Protein AF-A0A0F9KBF1-F1 (afdb_monomer_lite)

InterPro domains:
  IPR037914 SpoVT-AbrB domain superfamily [SSF89447] (10-43)

Organism: NCBI:txid412755

Secondary structure (DSSP, 8-state):
----------EEEETTEEEE---HHHHHHHT--TT------------------

Structure (mmCIF, N/CA/C/O backbone):
data_AF-A0A0F9KBF1-F1
#
_entry.id   AF-A0A0F9KBF1-F1
#
loop_
_atom_site.group_PDB
_atom_site.id
_atom_site.type_symbol
_atom_site.label_atom_id
_atom_site.label_alt_id
_atom_site.label_comp_id
_atom_site.label_asym_id
_atom_site.label_entity_id
_atom_site.label_seq_id
_atom_site.pdbx_PDB_ins_code
_atom_site.Cartn_x
_atom_site.Cartn_y
_atom_site.Cartn_z
_atom_site.occupancy
_atom_site.B_iso_or_equiv
_atom_site.auth_seq_id
_atom_site.auth_comp_id
_atom_site.auth_asym_id
_atom_site.auth_atom_id
_atom_site.pdbx_PDB_model_num
ATOM 1 N N . MET A 1 1 ? -14.743 15.435 1.280 1.00 49.66 1 MET A N 1
ATOM 2 C CA . MET A 1 1 ? -14.690 14.688 2.556 1.00 49.66 1 MET A CA 1
ATOM 3 C C . MET A 1 1 ? -13.468 13.783 2.482 1.00 49.66 1 MET A C 1
ATOM 5 O O . MET A 1 1 ? -13.448 12.912 1.624 1.00 49.66 1 MET A O 1
ATOM 9 N N . VAL A 1 2 ? -12.407 14.066 3.243 1.00 53.72 2 VAL A N 1
ATOM 10 C CA . VAL A 1 2 ? -11.152 13.293 3.187 1.00 53.72 2 VAL A CA 1
ATOM 11 C C . VAL A 1 2 ? -11.350 12.015 3.998 1.00 53.72 2 VAL A C 1
ATOM 13 O O . VAL A 1 2 ? -11.648 12.088 5.186 1.00 53.72 2 VAL A O 1
ATOM 16 N N . ARG A 1 3 ? -11.251 10.851 3.351 1.00 62.56 3 ARG A N 1
ATOM 17 C CA . ARG A 1 3 ? -11.279 9.546 4.021 1.00 62.56 3 ARG A CA 1
ATOM 18 C C . ARG A 1 3 ? -9.845 9.217 4.442 1.00 62.56 3 ARG A C 1
ATOM 20 O O . ARG A 1 3 ? -8.990 9.065 3.578 1.00 62.56 3 ARG A O 1
ATOM 27 N N . SER A 1 4 ? -9.567 9.163 5.742 1.00 62.97 4 SER A N 1
ATOM 28 C CA . SER A 1 4 ? -8.256 8.783 6.285 1.00 62.97 4 SER A CA 1
ATOM 29 C C . SER A 1 4 ? -8.329 7.395 6.918 1.00 62.97 4 SER A C 1
ATOM 31 O O . SER A 1 4 ? -9.263 7.112 7.665 1.00 62.97 4 SER A O 1
ATOM 33 N N . ILE A 1 5 ? -7.351 6.537 6.623 1.00 68.44 5 ILE A N 1
ATOM 34 C CA . ILE A 1 5 ? -7.166 5.229 7.264 1.00 68.44 5 ILE A CA 1
ATOM 35 C C . ILE A 1 5 ? -5.775 5.218 7.890 1.00 68.44 5 ILE A C 1
ATOM 37 O O . ILE A 1 5 ? -4.791 5.499 7.209 1.00 68.44 5 ILE A O 1
ATOM 41 N N . GLU A 1 6 ? -5.698 4.867 9.170 1.00 68.56 6 GLU A N 1
ATOM 42 C CA . GLU A 1 6 ? -4.441 4.638 9.880 1.00 68.56 6 GLU A CA 1
ATOM 43 C C . GLU A 1 6 ? -4.290 3.131 10.117 1.00 68.56 6 GLU A C 1
ATOM 45 O O . GLU A 1 6 ? -5.054 2.520 10.865 1.00 68.56 6 GLU A O 1
ATOM 50 N N . ARG A 1 7 ? -3.335 2.503 9.422 1.00 69.62 7 ARG A N 1
ATOM 51 C CA . ARG A 1 7 ? -2.997 1.081 9.576 1.00 69.62 7 ARG A CA 1
ATOM 52 C C . ARG A 1 7 ? -1.488 0.896 9.610 1.00 69.62 7 ARG A C 1
ATOM 54 O O . ARG A 1 7 ? -0.749 1.567 8.891 1.00 69.62 7 ARG A O 1
ATOM 61 N N . ALA A 1 8 ? -1.040 -0.059 10.421 1.00 67.94 8 ALA A N 1
ATOM 62 C CA . ALA A 1 8 ? 0.342 -0.508 10.393 1.00 67.94 8 ALA A CA 1
ATOM 63 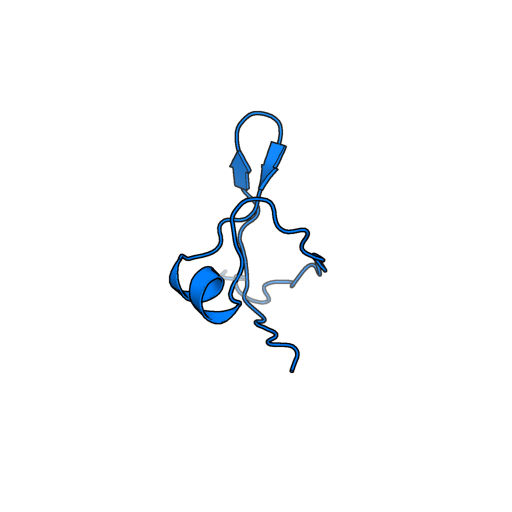C C . ALA A 1 8 ? 0.594 -1.276 9.089 1.00 67.94 8 ALA A C 1
ATOM 65 O O . ALA A 1 8 ? 0.001 -2.327 8.847 1.00 67.94 8 ALA A O 1
ATOM 66 N N . CYS A 1 9 ? 1.488 -0.751 8.257 1.00 74.12 9 CYS A N 1
ATOM 67 C CA . CYS A 1 9 ? 1.845 -1.352 6.981 1.00 74.12 9 CYS A CA 1
ATOM 68 C C . CYS A 1 9 ? 3.299 -1.821 7.003 1.00 74.12 9 CYS A C 1
ATOM 70 O O . CYS A 1 9 ? 4.190 -1.127 7.495 1.00 74.12 9 CYS A O 1
ATOM 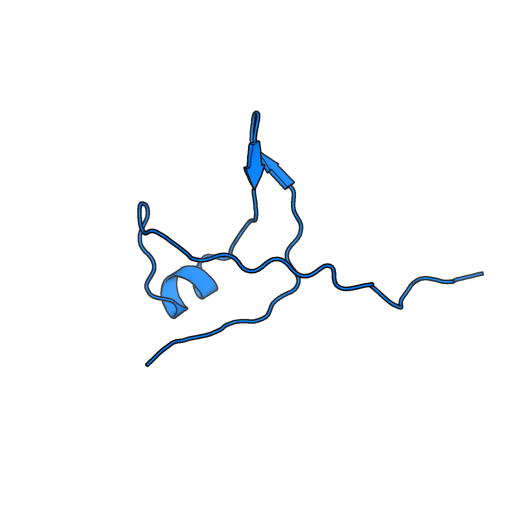72 N N . LYS A 1 10 ? 3.561 -2.997 6.427 1.00 77.00 10 LYS A N 1
ATOM 73 C CA . LYS A 1 10 ? 4.928 -3.494 6.269 1.00 77.00 10 LYS A CA 1
ATOM 74 C C . LYS A 1 10 ? 5.535 -2.929 4.991 1.00 77.00 10 LYS A C 1
ATOM 76 O O . LYS A 1 10 ? 4.973 -3.086 3.909 1.00 77.00 10 LYS A O 1
ATOM 81 N N . ILE A 1 11 ? 6.713 -2.324 5.115 1.00 82.50 11 ILE A N 1
ATOM 82 C CA . ILE A 1 11 ? 7.514 -1.931 3.956 1.00 82.50 11 ILE A CA 1
ATOM 83 C C . ILE A 1 11 ? 8.201 -3.184 3.408 1.00 82.50 11 ILE A C 1
ATOM 85 O O . ILE A 1 11 ? 8.944 -3.869 4.115 1.00 82.50 11 ILE A O 1
ATOM 89 N N . LEU A 1 12 ? 7.954 -3.482 2.138 1.00 84.50 12 LEU A N 1
ATOM 90 C CA . LEU A 1 12 ? 8.501 -4.627 1.419 1.00 84.50 12 LEU A CA 1
ATOM 91 C C . LEU A 1 12 ? 9.407 -4.151 0.279 1.00 84.50 12 LEU A C 1
ATOM 93 O O . LEU A 1 12 ? 9.403 -2.981 -0.102 1.00 84.50 12 LEU A O 1
ATOM 97 N N . ARG A 1 13 ? 10.225 -5.056 -0.261 1.00 88.38 13 ARG A N 1
ATOM 98 C CA . ARG A 1 13 ? 11.008 -4.802 -1.476 1.00 88.38 13 ARG A CA 1
ATOM 99 C C . ARG A 1 13 ? 10.217 -5.321 -2.678 1.00 88.38 13 ARG A C 1
ATOM 101 O O . ARG A 1 13 ? 9.891 -6.501 -2.706 1.00 88.38 13 ARG A O 1
ATOM 108 N N . ILE A 1 14 ? 9.937 -4.455 -3.649 1.00 85.62 14 ILE A N 1
ATOM 109 C CA . ILE A 1 14 ? 9.263 -4.790 -4.909 1.00 85.62 14 ILE A CA 1
ATOM 110 C C . ILE A 1 14 ? 10.238 -4.449 -6.038 1.00 85.62 14 ILE A C 1
ATOM 112 O O . ILE A 1 14 ? 10.483 -3.279 -6.336 1.00 85.62 14 ILE A O 1
ATOM 116 N N . GLY A 1 15 ? 10.875 -5.475 -6.607 1.00 88.94 15 GLY A N 1
ATOM 117 C CA . GLY A 1 15 ? 11.981 -5.304 -7.552 1.00 88.94 15 GLY A CA 1
ATOM 118 C C . GLY A 1 15 ? 13.155 -4.526 -6.940 1.00 88.94 15 GLY A C 1
ATOM 119 O O . GLY A 1 15 ? 13.725 -4.919 -5.914 1.00 88.94 15 GLY A O 1
ATOM 120 N N . ASN A 1 16 ? 13.503 -3.399 -7.563 1.00 92.62 16 ASN A N 1
ATOM 121 C CA . ASN A 1 16 ? 14.560 -2.493 -7.096 1.00 92.62 16 ASN A CA 1
ATOM 122 C C . ASN A 1 16 ? 14.059 -1.384 -6.157 1.00 92.62 16 ASN A C 1
ATOM 124 O O . ASN A 1 16 ? 14.865 -0.597 -5.668 1.00 92.62 16 ASN A O 1
ATOM 128 N N . SER A 1 17 ? 12.761 -1.356 -5.852 1.00 89.12 17 SER A N 1
ATOM 129 C CA . SER A 1 17 ? 12.133 -0.315 -5.038 1.00 89.12 17 SER A CA 1
ATOM 130 C C . SER A 1 17 ? 11.633 -0.853 -3.697 1.00 89.12 17 SER A C 1
ATOM 132 O O . SER A 1 17 ? 11.485 -2.062 -3.486 1.00 89.12 17 SER A O 1
ATOM 134 N N . LYS A 1 18 ? 11.364 0.059 -2.761 1.00 86.12 18 LYS A N 1
ATOM 135 C CA . LYS A 1 18 ? 10.575 -0.229 -1.558 1.00 86.12 18 LYS A CA 1
ATOM 136 C C . LYS A 1 18 ? 9.117 0.119 -1.837 1.00 86.12 18 LYS A C 1
ATOM 138 O O . LYS A 1 18 ? 8.845 1.142 -2.454 1.00 86.12 18 LYS A O 1
ATOM 143 N N . GLY A 1 19 ? 8.204 -0.733 -1.395 1.00 85.56 19 GLY A N 1
ATOM 144 C CA . GLY A 1 19 ? 6.771 -0.562 -1.596 1.00 85.56 19 GLY A CA 1
ATOM 145 C C . GLY A 1 19 ? 5.976 -0.941 -0.357 1.00 85.56 19 GLY A C 1
ATOM 146 O O . GLY A 1 19 ? 6.477 -1.617 0.544 1.00 85.56 19 GLY A O 1
ATOM 147 N N . ILE A 1 20 ? 4.727 -0.495 -0.331 1.00 86.25 20 ILE A N 1
ATOM 148 C CA . ILE A 1 20 ? 3.726 -0.851 0.671 1.00 86.25 20 ILE A CA 1
ATOM 149 C C . ILE A 1 20 ? 2.609 -1.588 -0.065 1.00 86.25 20 ILE A C 1
ATOM 151 O O . ILE A 1 20 ? 2.237 -1.191 -1.167 1.00 86.25 20 ILE A O 1
ATOM 155 N N . ILE A 1 21 ? 2.095 -2.662 0.530 1.00 84.69 21 ILE A N 1
ATOM 156 C CA . ILE A 1 21 ? 0.911 -3.352 0.013 1.00 84.69 21 ILE A CA 1
ATOM 157 C C . ILE A 1 21 ? -0.312 -2.753 0.698 1.00 84.69 21 ILE A C 1
ATOM 159 O O . ILE A 1 21 ? -0.351 -2.663 1.924 1.00 84.69 21 ILE A O 1
ATOM 163 N N . ILE A 1 22 ? -1.291 -2.356 -0.107 1.00 84.62 22 ILE A N 1
ATOM 164 C CA . ILE A 1 22 ? -2.597 -1.879 0.339 1.00 84.62 22 ILE A CA 1
ATOM 165 C C . ILE A 1 22 ? -3.622 -2.912 -0.130 1.00 84.62 22 ILE A C 1
ATOM 167 O O . ILE A 1 22 ? -3.576 -3.345 -1.282 1.00 84.62 22 ILE A O 1
ATOM 171 N N . ASP A 1 23 ? -4.505 -3.349 0.766 1.00 85.12 23 ASP A N 1
ATOM 172 C CA . ASP A 1 23 ? -5.578 -4.280 0.421 1.00 85.12 23 ASP A CA 1
ATOM 173 C C . ASP A 1 23 ? -6.612 -3.641 -0.521 1.00 85.12 23 ASP A C 1
ATOM 175 O O . ASP A 1 23 ? -6.805 -2.422 -0.541 1.00 85.12 23 ASP A O 1
ATOM 179 N N . LYS A 1 24 ? -7.271 -4.482 -1.328 1.00 85.25 24 LYS A N 1
ATOM 180 C CA . LYS A 1 24 ? -8.240 -4.037 -2.339 1.00 85.25 24 LYS A CA 1
ATOM 181 C C . LYS A 1 24 ? -9.390 -3.246 -1.710 1.00 85.25 24 LYS A C 1
ATOM 183 O O . LYS A 1 24 ? -9.780 -2.219 -2.254 1.00 85.25 24 LYS A O 1
ATOM 188 N N . ASP A 1 25 ? -9.857 -3.677 -0.540 1.00 86.88 25 ASP A N 1
ATOM 189 C CA . ASP A 1 25 ? -10.952 -3.030 0.188 1.00 86.88 25 ASP A CA 1
ATOM 190 C C . ASP A 1 25 ? -10.595 -1.588 0.578 1.00 86.88 25 ASP A C 1
ATOM 192 O O . ASP A 1 25 ? -11.406 -0.672 0.441 1.00 86.88 25 ASP A O 1
ATOM 196 N N . THR A 1 26 ? -9.351 -1.356 1.010 1.00 84.44 26 THR A N 1
ATOM 197 C CA . THR A 1 26 ? -8.835 -0.018 1.322 1.00 84.44 26 THR A CA 1
A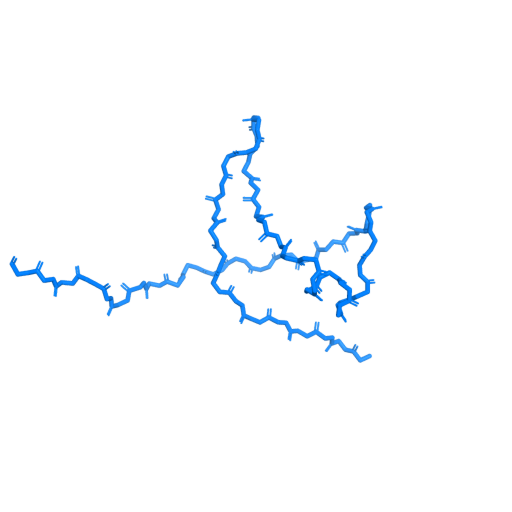TOM 198 C C . THR A 1 26 ? -8.772 0.868 0.077 1.00 84.44 26 THR A C 1
ATOM 200 O O . THR A 1 26 ? -9.154 2.037 0.146 1.00 84.44 26 THR A O 1
ATOM 203 N N . ILE A 1 27 ? -8.339 0.332 -1.069 1.00 87.44 27 ILE A N 1
ATOM 204 C CA . ILE A 1 27 ? -8.318 1.072 -2.343 1.00 87.44 27 ILE A CA 1
ATOM 205 C C . ILE A 1 27 ? -9.739 1.464 -2.767 1.00 87.44 27 ILE A C 1
ATOM 207 O O . ILE A 1 27 ? -9.990 2.632 -3.071 1.00 87.44 27 ILE A O 1
ATOM 211 N N . GLU A 1 28 ? -10.685 0.525 -2.715 1.00 87.75 28 GLU A N 1
ATOM 212 C CA . GLU A 1 28 ? -12.090 0.768 -3.061 1.00 87.75 28 GLU A CA 1
ATOM 213 C C . GLU A 1 28 ? -12.744 1.787 -2.117 1.00 87.75 28 GLU A C 1
ATOM 215 O O . GLU A 1 28 ? -13.456 2.696 -2.556 1.00 87.75 28 GLU A O 1
ATOM 220 N N . TYR A 1 29 ? -12.456 1.703 -0.816 1.00 86.38 29 TYR A N 1
ATOM 221 C CA . TYR A 1 29 ? -12.952 2.660 0.168 1.00 86.38 29 TYR A CA 1
ATOM 222 C C . TYR A 1 29 ? -12.407 4.074 -0.064 1.00 86.38 29 TYR A C 1
ATOM 224 O O . TYR A 1 29 ? -13.148 5.055 0.080 1.00 86.38 29 TYR A O 1
ATOM 232 N N . LEU A 1 30 ? -11.130 4.200 -0.427 1.00 84.62 30 LEU A N 1
ATOM 233 C CA . LEU A 1 30 ? -10.497 5.484 -0.727 1.00 84.62 30 LEU A CA 1
ATOM 234 C C . LEU A 1 30 ? -10.830 6.001 -2.133 1.00 84.62 30 LEU A C 1
ATOM 236 O O . LEU A 1 30 ? -10.585 7.178 -2.391 1.00 84.62 30 LEU A O 1
ATOM 240 N N . LYS A 1 31 ? -11.452 5.171 -2.985 1.00 87.81 31 LYS A N 1
ATOM 241 C CA . LYS A 1 31 ? -11.744 5.457 -4.398 1.00 87.81 31 LYS A CA 1
ATOM 242 C C . LYS A 1 31 ? -10.485 5.885 -5.158 1.00 87.81 31 LYS A C 1
ATOM 244 O O . LYS A 1 31 ? -10.483 6.931 -5.798 1.00 87.81 31 LYS A O 1
ATOM 249 N N . LEU A 1 32 ? -9.418 5.104 -5.001 1.00 86.25 32 LEU A N 1
ATOM 250 C CA . LEU A 1 32 ? -8.150 5.317 -5.694 1.00 86.25 32 LEU A CA 1
ATOM 251 C C . LEU A 1 32 ? -8.079 4.440 -6.940 1.00 86.25 32 LEU A C 1
ATOM 253 O O . LEU A 1 32 ? -8.374 3.246 -6.867 1.00 86.25 32 LEU A O 1
ATOM 257 N N . ASP A 1 33 ? -7.612 5.017 -8.039 1.00 87.94 33 ASP A N 1
ATOM 258 C CA . ASP A 1 33 ? -7.342 4.308 -9.282 1.00 87.94 33 ASP A CA 1
ATOM 259 C C . ASP A 1 33 ? -5.834 4.131 -9.517 1.00 87.94 33 ASP A C 1
ATOM 261 O O . ASP A 1 33 ? -4.975 4.815 -8.947 1.00 87.94 33 ASP A O 1
ATOM 265 N N . VAL A 1 34 ? -5.482 3.165 -10.371 1.00 85.25 34 VAL A N 1
ATOM 266 C CA . VAL A 1 34 ? -4.083 2.952 -10.765 1.00 85.25 34 VAL A CA 1
ATOM 267 C C . VAL A 1 34 ? -3.593 4.173 -11.542 1.00 85.25 34 VAL A C 1
ATOM 269 O O . VAL A 1 34 ? -4.085 4.461 -12.628 1.00 85.25 34 VAL A O 1
ATOM 272 N N . GLY A 1 35 ? -2.579 4.850 -11.001 1.00 87.75 35 GLY A N 1
ATOM 273 C 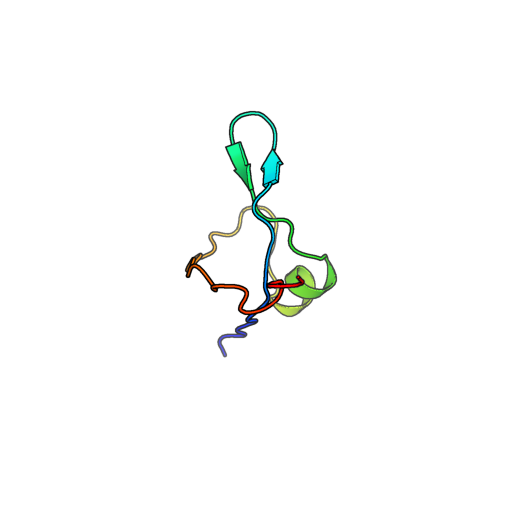CA . GLY A 1 35 ? -2.000 6.064 -11.583 1.00 87.75 35 GLY A CA 1
ATOM 274 C C . GLY A 1 35 ? -2.270 7.330 -10.772 1.00 87.75 35 GLY A C 1
ATOM 275 O O . GLY A 1 35 ? -1.608 8.341 -11.008 1.00 87.75 35 GLY A O 1
ATOM 276 N N . ASP A 1 36 ? -3.163 7.272 -9.782 1.00 88.06 36 ASP A N 1
ATOM 277 C CA . ASP A 1 36 ? -3.433 8.408 -8.907 1.00 88.06 36 ASP A CA 1
ATOM 278 C C . ASP A 1 36 ? -2.222 8.777 -8.044 1.00 88.06 36 ASP A C 1
ATOM 280 O O . ASP A 1 36 ? -1.488 7.930 -7.522 1.00 88.06 36 ASP A O 1
ATOM 284 N N . MET A 1 37 ? -2.035 10.083 -7.842 1.00 84.88 37 MET A N 1
ATOM 285 C CA . MET A 1 37 ? -1.035 10.587 -6.908 1.00 84.88 37 MET A CA 1
ATOM 286 C C . MET A 1 37 ? -1.571 10.517 -5.479 1.00 84.88 37 MET A C 1
ATOM 288 O O . MET A 1 37 ? -2.572 11.146 -5.139 1.00 84.88 37 MET A O 1
ATOM 292 N N . VAL A 1 38 ? -0.850 9.811 -4.610 1.00 83.44 38 VAL A N 1
ATOM 293 C CA . VAL A 1 38 ? -1.175 9.695 -3.185 1.00 83.44 38 VAL A CA 1
ATOM 294 C C . VAL A 1 38 ? -0.122 10.389 -2.329 1.00 83.44 38 VAL A C 1
ATOM 296 O O . VAL A 1 38 ? 1.079 10.303 -2.585 1.00 83.44 38 VAL A O 1
ATOM 299 N N . LYS A 1 39 ? -0.562 11.073 -1.270 1.00 81.00 39 LYS A N 1
ATOM 300 C CA . LYS A 1 39 ? 0.339 11.628 -0.255 1.00 81.00 39 LYS A CA 1
ATOM 301 C C . LYS A 1 39 ? 0.554 10.589 0.839 1.00 81.00 39 LYS A C 1
ATOM 303 O O . LYS A 1 39 ? -0.383 10.251 1.554 1.00 81.00 39 LYS A O 1
ATOM 308 N N . ILE A 1 40 ? 1.789 10.118 0.994 1.00 78.19 40 ILE A N 1
ATOM 309 C CA . ILE A 1 40 ? 2.158 9.152 2.034 1.00 78.19 40 ILE A CA 1
ATOM 310 C C . ILE A 1 40 ? 2.850 9.901 3.177 1.00 78.19 40 ILE A C 1
ATOM 312 O O . ILE A 1 40 ? 3.854 10.577 2.957 1.00 78.19 40 ILE A O 1
ATOM 316 N N . LYS A 1 41 ? 2.330 9.773 4.403 1.00 78.62 41 LYS A N 1
ATOM 317 C CA . LYS A 1 41 ? 3.016 10.192 5.633 1.00 78.62 41 LYS A CA 1
ATOM 318 C C . LYS A 1 41 ? 3.479 8.928 6.356 1.00 78.62 41 LYS A C 1
ATOM 320 O O . LYS A 1 41 ? 2.649 8.112 6.737 1.00 78.62 41 LYS A O 1
ATOM 325 N N . ILE A 1 42 ? 4.792 8.738 6.479 1.00 73.94 42 ILE A N 1
ATOM 326 C CA . ILE A 1 42 ? 5.381 7.572 7.150 1.00 73.94 42 ILE A CA 1
ATOM 327 C C . ILE A 1 42 ? 5.880 8.024 8.516 1.00 73.94 42 ILE A C 1
ATOM 329 O O . ILE A 1 42 ? 6.778 8.858 8.600 1.00 73.94 42 ILE A O 1
ATOM 333 N N . GLU A 1 43 ? 5.315 7.454 9.572 1.00 77.38 43 GLU A N 1
ATOM 334 C CA . GLU A 1 43 ? 5.779 7.638 10.945 1.00 77.38 43 GLU A CA 1
ATOM 335 C C . GLU A 1 43 ? 6.230 6.274 11.472 1.00 77.38 43 GLU A C 1
ATOM 337 O O . GLU A 1 43 ? 5.547 5.263 11.296 1.00 77.38 43 GLU A O 1
ATOM 342 N N . LYS A 1 44 ? 7.433 6.216 12.053 1.00 74.44 44 LYS A N 1
ATOM 343 C CA . LYS A 1 44 ? 7.937 4.986 12.665 1.00 74.44 44 L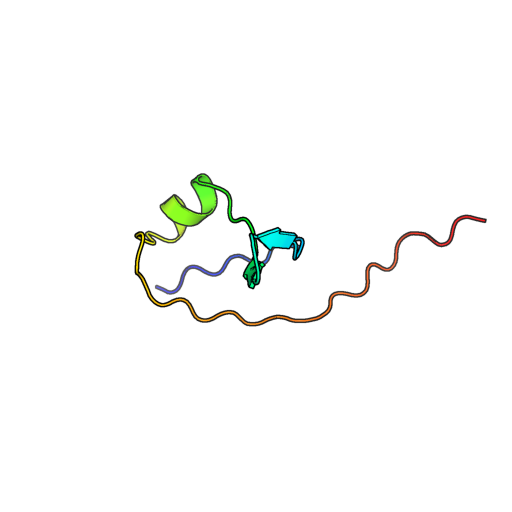YS A CA 1
ATOM 344 C C . LYS A 1 44 ? 7.119 4.742 13.929 1.00 74.44 44 LYS A C 1
ATOM 346 O O . LYS A 1 44 ? 7.305 5.441 14.918 1.00 74.44 44 LYS A O 1
ATOM 351 N N . VAL A 1 45 ? 6.241 3.748 13.892 1.00 72.31 45 VAL A N 1
ATOM 352 C CA . VAL A 1 45 ? 5.554 3.273 15.093 1.00 72.31 45 VAL A CA 1
ATOM 353 C C . VAL A 1 45 ? 6.495 2.302 15.798 1.00 72.31 45 VAL A C 1
ATOM 355 O O . VAL A 1 45 ? 6.892 1.285 15.221 1.00 72.31 45 VAL A O 1
ATOM 358 N N . GLU A 1 46 ? 6.923 2.635 17.013 1.00 68.06 46 GLU A N 1
ATOM 359 C CA . GLU A 1 46 ? 7.670 1.692 17.841 1.00 68.06 46 GLU A CA 1
ATOM 360 C C . GLU A 1 46 ? 6.694 0.631 18.342 1.00 68.06 46 GLU A C 1
ATOM 362 O O . GLU A 1 46 ? 5.718 0.928 19.024 1.00 68.06 46 GLU A O 1
ATOM 367 N N . ASN A 1 47 ? 6.916 -0.617 17.940 1.00 58.97 47 ASN A N 1
ATOM 368 C CA . ASN A 1 47 ? 6.114 -1.729 18.418 1.00 58.97 47 ASN A CA 1
ATOM 369 C C . ASN A 1 47 ? 6.596 -2.043 19.848 1.00 58.97 47 ASN A C 1
ATOM 371 O O . ASN A 1 47 ? 7.586 -2.757 20.013 1.00 58.97 47 ASN A O 1
ATOM 375 N N . GLU A 1 48 ? 5.950 -1.488 20.877 1.00 55.25 48 GLU A N 1
ATOM 376 C CA . GLU A 1 48 ? 6.201 -1.787 22.303 1.00 55.25 48 GLU A CA 1
ATOM 377 C C . GLU A 1 48 ? 5.765 -3.219 22.691 1.00 55.25 48 GLU A C 1
ATOM 379 O O . GLU A 1 48 ? 5.022 -3.448 23.639 1.00 55.25 48 GLU A O 1
ATOM 384 N N . GLY A 1 49 ? 6.207 -4.236 21.952 1.00 52.22 49 GLY A N 1
ATOM 385 C CA . GLY A 1 49 ? 5.691 -5.587 22.142 1.00 52.22 49 GLY A CA 1
ATOM 386 C C . GLY A 1 49 ? 6.536 -6.668 21.498 1.00 52.22 49 GLY A C 1
ATOM 387 O O . GLY A 1 49 ? 6.099 -7.290 20.535 1.00 52.22 49 GLY A O 1
ATOM 388 N N . LYS A 1 50 ? 7.749 -6.862 22.027 1.00 49.91 50 LYS A N 1
ATOM 389 C CA . LYS A 1 50 ? 8.331 -8.180 22.355 1.00 49.91 50 LYS A CA 1
ATOM 390 C C . LYS A 1 50 ? 9.680 -7.995 23.059 1.00 49.91 50 LYS A C 1
ATOM 392 O O . LYS A 1 50 ? 10.747 -8.212 22.494 1.00 49.91 50 LYS A O 1
ATOM 397 N N . LYS A 1 51 ? 9.607 -7.571 24.323 1.00 48.72 51 LYS A N 1
ATOM 398 C CA . LYS A 1 51 ? 10.486 -8.109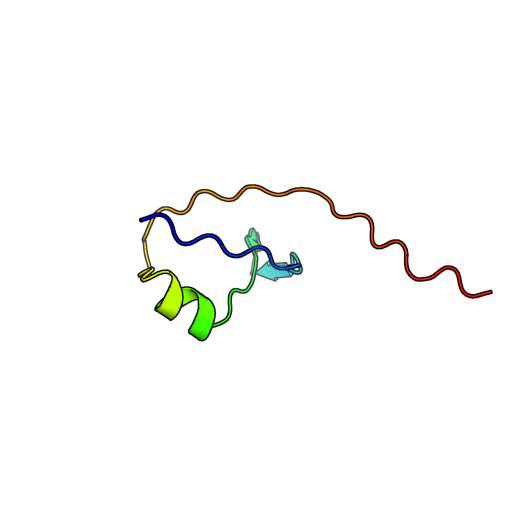 25.366 1.00 48.72 51 LYS A CA 1
ATOM 399 C C . LYS A 1 51 ? 9.773 -9.344 25.924 1.00 48.72 51 LYS A C 1
ATOM 401 O O . LYS A 1 51 ? 8.874 -9.201 26.739 1.00 48.72 51 LYS A O 1
ATOM 406 N N . GLU A 1 52 ? 10.151 -10.517 25.451 1.00 51.56 52 GLU A N 1
ATOM 407 C CA . GLU A 1 52 ? 10.056 -11.780 26.197 1.00 51.56 52 GLU A CA 1
ATOM 408 C C . GLU A 1 52 ? 11.501 -12.299 26.155 1.00 51.56 52 GLU A C 1
ATOM 410 O O . GLU A 1 52 ? 12.046 -12.452 25.063 1.00 51.56 52 GLU A O 1
ATOM 415 N N . SER A 1 53 ? 12.252 -12.070 27.237 1.00 43.25 53 SER A N 1
ATOM 416 C CA . SER A 1 53 ? 12.528 -13.023 28.331 1.00 43.25 53 SER A CA 1
ATOM 417 C C . SER A 1 53 ? 13.684 -13.954 27.993 1.00 43.25 53 SER A C 1
ATOM 419 O O . SER A 1 53 ? 13.574 -14.708 27.008 1.00 43.25 53 SER A O 1
#

Foldseek 3Di:
DQDDDDDDWDFDDDPPDIDTDDDPVRCVVRVDDPPDDDDDDDDDDDPPDDPDD

Sequence (53 aa):
MVRSIERACKILRIGNSKGIIIDKDTIEYLKLDVGDMVKIKIEKVENEGKKES

Radius of gyration: 14.3 Å; chains: 1; bounding box: 29×28×40 Å

pLDDT: mean 76.16, std 13.31, range [43.25, 92.62]